Protein AF-W7HZS4-F1 (afdb_monomer_lite)

pLDDT: mean 71.25, std 20.86, range [28.38, 96.69]

Foldseek 3Di:
DDDDPPDDPPDPPPPPPPPPPCVDDPDVVVVVVVVVVVPPDPDDDDPVVVCCVCPPVPDDDDQPQWDADPPPRDIDGPPDDDPVVVVVVVVVVVQVVDDDDDDDDDPDPDDDDPDDPDDDDDDDPDDDDDDD

Structure (mmCIF, N/CA/C/O backbone):
data_AF-W7HZS4-F1
#
_entry.id   AF-W7HZS4-F1
#
loop_
_atom_site.group_PDB
_atom_site.id
_atom_site.type_symbol
_atom_site.label_atom_id
_atom_site.label_alt_id
_atom_site.label_comp_id
_atom_site.label_asym_id
_atom_site.label_entity_id
_atom_site.label_seq_id
_atom_site.pdbx_PDB_ins_code
_atom_site.Cartn_x
_atom_site.Cartn_y
_atom_site.Cartn_z
_atom_site.occupancy
_atom_site.B_iso_or_equiv
_atom_site.auth_seq_id
_atom_site.auth_comp_id
_atom_site.auth_asym_id
_atom_site.auth_atom_id
_atom_site.pdbx_PDB_model_num
ATOM 1 N N . MET A 1 1 ? -42.941 38.359 1.612 1.00 48.41 1 MET A N 1
ATOM 2 C CA . MET A 1 1 ? -43.968 37.559 0.911 1.00 48.41 1 MET A CA 1
ATOM 3 C C . MET A 1 1 ? -43.295 36.932 -0.300 1.00 48.41 1 MET A C 1
ATOM 5 O O . MET A 1 1 ? -42.569 37.648 -0.974 1.00 48.41 1 MET A O 1
ATOM 9 N N . SER A 1 2 ? -43.508 35.625 -0.497 1.00 49.12 2 SER A N 1
ATOM 10 C CA . SER A 1 2 ? -42.961 34.735 -1.548 1.00 49.12 2 SER A CA 1
ATOM 11 C C . SER A 1 2 ? -41.521 34.242 -1.311 1.00 49.12 2 SER A C 1
ATOM 13 O O . SER A 1 2 ? -40.560 34.959 -1.551 1.00 49.12 2 SER A O 1
ATOM 15 N N . SER A 1 3 ? -41.349 33.112 -0.610 1.00 54.44 3 SER A N 1
ATOM 16 C CA . SER A 1 3 ? -41.358 31.718 -1.135 1.00 54.44 3 SER A CA 1
ATOM 17 C C . SER A 1 3 ? -40.010 31.357 -1.772 1.00 54.44 3 SER A C 1
ATOM 19 O O . SER A 1 3 ? -39.746 31.717 -2.908 1.00 54.44 3 SER A O 1
ATOM 21 N N . LEU A 1 4 ? -39.057 30.759 -1.047 1.00 60.03 4 LEU A N 1
ATOM 22 C CA . LEU A 1 4 ? -38.976 29.306 -0.804 1.00 60.03 4 LEU A CA 1
ATOM 23 C C . LEU A 1 4 ? -39.423 28.462 -2.012 1.00 60.03 4 LEU A C 1
ATOM 25 O O . LEU A 1 4 ? -40.467 27.820 -1.980 1.00 60.03 4 LEU A O 1
ATOM 29 N N . ALA A 1 5 ? -38.595 28.434 -3.056 1.00 61.00 5 ALA A N 1
ATOM 30 C CA . ALA A 1 5 ? -38.644 27.427 -4.117 1.00 61.00 5 ALA A CA 1
ATOM 31 C C . ALA A 1 5 ? -37.370 26.567 -4.079 1.00 61.00 5 ALA A C 1
ATOM 33 O O . ALA A 1 5 ? -36.614 26.463 -5.039 1.00 61.00 5 ALA A O 1
ATOM 34 N N . TRP A 1 6 ? -37.115 25.953 -2.922 1.00 58.47 6 TRP A N 1
ATOM 35 C CA . TRP A 1 6 ? -36.291 24.749 -2.826 1.00 58.47 6 TRP A CA 1
ATOM 36 C C . TRP A 1 6 ? -37.225 23.560 -3.081 1.00 58.47 6 TRP A C 1
ATOM 38 O O . TRP A 1 6 ? -37.677 22.878 -2.162 1.00 58.47 6 TRP A O 1
ATOM 48 N N . GLN A 1 7 ? -37.622 23.375 -4.341 1.00 60.62 7 GLN A N 1
ATOM 49 C CA . GLN A 1 7 ? -38.425 22.226 -4.743 1.00 60.62 7 GLN A CA 1
ATOM 50 C C . GLN A 1 7 ? -37.521 21.051 -5.139 1.00 60.62 7 GLN A C 1
ATOM 52 O O . GLN A 1 7 ? -36.883 21.043 -6.185 1.00 60.62 7 GLN A O 1
ATOM 57 N N . ALA A 1 8 ? -37.593 20.026 -4.291 1.00 58.19 8 ALA A N 1
ATOM 58 C CA . ALA A 1 8 ? -37.820 18.641 -4.691 1.00 58.19 8 ALA A CA 1
ATOM 59 C C . ALA A 1 8 ? -36.673 17.878 -5.382 1.00 58.19 8 ALA A C 1
ATOM 61 O O . ALA A 1 8 ? -36.767 17.476 -6.537 1.00 58.19 8 ALA A O 1
ATOM 62 N N . ILE A 1 9 ? -35.688 17.467 -4.577 1.00 60.97 9 ILE A N 1
ATOM 63 C CA . ILE A 1 9 ? -35.091 16.125 -4.707 1.00 60.97 9 ILE A CA 1
ATOM 64 C C . ILE A 1 9 ? -35.551 15.305 -3.496 1.00 60.97 9 ILE A C 1
ATOM 66 O O . ILE A 1 9 ? -34.786 14.940 -2.612 1.00 60.97 9 ILE A O 1
ATOM 70 N N . ALA A 1 10 ? -36.857 15.063 -3.437 1.00 56.59 10 ALA A N 1
ATOM 71 C CA . ALA A 1 10 ? -37.459 14.072 -2.560 1.00 56.59 10 ALA A CA 1
ATOM 72 C C . ALA A 1 10 ? -37.993 12.944 -3.445 1.00 56.59 10 ALA A C 1
ATOM 74 O O . ALA A 1 10 ? -39.185 12.840 -3.712 1.00 56.59 10 ALA A O 1
ATOM 75 N N . ARG A 1 11 ? -37.083 12.102 -3.934 1.00 54.50 11 ARG A N 1
ATOM 76 C CA . ARG A 1 11 ? -37.425 10.706 -4.187 1.00 54.50 11 ARG A CA 1
ATOM 77 C C . ARG A 1 11 ? -36.909 9.927 -2.986 1.00 54.50 11 ARG A C 1
ATOM 79 O O . ARG A 1 11 ? -35.693 9.743 -2.904 1.00 54.50 11 ARG A O 1
ATOM 86 N N . PRO A 1 12 ? -37.763 9.514 -2.032 1.00 57.16 12 PRO A N 1
ATOM 87 C CA . PRO A 1 12 ? -37.354 8.471 -1.108 1.00 57.16 12 PRO A CA 1
ATOM 88 C C . PRO A 1 12 ? -36.881 7.291 -1.964 1.00 57.16 12 PRO A C 1
ATOM 90 O O . PRO A 1 12 ? -37.606 6.793 -2.822 1.00 57.16 12 PRO A O 1
ATOM 93 N N . ARG A 1 13 ? -35.610 6.905 -1.815 1.00 55.25 13 ARG A N 1
ATOM 94 C CA . ARG A 1 13 ? -35.154 5.605 -2.304 1.00 55.25 13 ARG A CA 1
ATOM 95 C C . ARG A 1 13 ? -35.907 4.589 -1.463 1.00 55.25 13 ARG A C 1
ATOM 97 O O . ARG A 1 13 ? -35.600 4.424 -0.285 1.00 55.25 13 ARG A O 1
ATOM 104 N N . GLU A 1 14 ? -36.923 4.004 -2.078 1.00 57.53 14 GLU A N 1
ATOM 105 C CA . GLU A 1 14 ? -37.698 2.883 -1.567 1.00 57.53 14 GLU A CA 1
ATOM 106 C C . GLU A 1 14 ? -36.762 1.875 -0.876 1.00 57.53 14 GLU A C 1
ATOM 108 O O . GLU A 1 14 ? -35.764 1.449 -1.479 1.00 57.53 14 GLU A O 1
ATOM 113 N N . PRO A 1 15 ? -37.009 1.524 0.398 1.00 53.50 15 PRO A N 1
ATOM 114 C CA . PRO A 1 15 ? -36.199 0.538 1.080 1.00 53.50 15 PRO A CA 1
ATOM 115 C C . PRO A 1 15 ? -36.372 -0.814 0.387 1.00 53.50 15 PRO A C 1
ATOM 117 O O . PRO A 1 15 ? -37.472 -1.332 0.223 1.00 53.50 15 PRO A O 1
ATOM 120 N N . PHE A 1 16 ? -35.228 -1.378 0.019 1.00 58.38 16 PHE A N 1
ATOM 121 C CA . PHE A 1 16 ? -34.970 -2.645 -0.668 1.00 58.38 16 PHE A CA 1
ATOM 122 C C . PHE A 1 16 ? -35.451 -3.911 0.077 1.00 58.38 16 PHE A C 1
ATOM 124 O O . PHE A 1 16 ? -34.899 -4.992 -0.107 1.00 58.38 16 PHE A O 1
ATOM 131 N N . PHE A 1 17 ? -36.463 -3.806 0.932 1.00 54.50 17 PHE A N 1
ATOM 132 C CA . PHE A 1 17 ? -37.020 -4.921 1.684 1.00 54.50 17 PHE A CA 1
ATOM 133 C C . PHE A 1 17 ? -38.379 -5.316 1.112 1.00 54.50 17 PHE A C 1
ATOM 135 O O . PHE A 1 17 ? -39.400 -5.287 1.794 1.00 54.50 17 PHE A O 1
ATOM 142 N N . ALA A 1 18 ? -38.373 -5.760 -0.145 1.00 56.16 18 ALA A N 1
ATOM 143 C CA . ALA A 1 18 ? -39.366 -6.725 -0.591 1.00 56.16 18 ALA A CA 1
ATOM 144 C C . ALA A 1 18 ? -39.055 -8.050 0.121 1.00 56.16 18 ALA A C 1
ATOM 146 O O . ALA A 1 18 ? -38.357 -8.909 -0.411 1.00 56.16 18 ALA A O 1
ATOM 147 N N . PHE A 1 19 ? -39.501 -8.176 1.373 1.00 57.97 19 PHE A N 1
ATOM 148 C CA . PHE A 1 19 ? -39.534 -9.455 2.070 1.00 57.97 19 PHE A CA 1
ATOM 149 C C . PHE A 1 19 ? -40.504 -10.350 1.291 1.00 57.97 19 PHE A C 1
ATOM 151 O O . PHE A 1 19 ? -41.702 -10.050 1.271 1.00 57.97 19 PHE A O 1
ATOM 158 N N . PRO A 1 20 ? -40.033 -11.416 0.616 1.00 57.16 20 PRO A N 1
ATOM 159 C CA . PRO A 1 20 ? -40.951 -12.353 0.006 1.00 57.16 20 PRO A CA 1
ATOM 160 C C . PRO A 1 20 ? -41.772 -12.969 1.136 1.00 57.16 20 PRO A C 1
ATOM 162 O O . PRO A 1 20 ? -41.233 -13.333 2.184 1.00 57.16 20 PRO A O 1
ATOM 165 N N . ALA A 1 21 ? -43.084 -13.030 0.929 1.00 59.06 21 ALA A N 1
ATOM 166 C CA . ALA A 1 21 ? -44.037 -13.657 1.825 1.00 59.06 21 ALA A CA 1
ATOM 167 C C . ALA A 1 21 ? -43.661 -15.135 2.035 1.00 59.06 21 ALA A C 1
ATOM 169 O O . ALA A 1 21 ? -44.089 -16.026 1.308 1.00 59.06 21 ALA A O 1
ATOM 170 N N . LEU A 1 22 ? -42.820 -15.389 3.036 1.00 59.69 22 LEU A N 1
ATOM 171 C CA . LEU A 1 22 ? -42.357 -16.708 3.439 1.00 59.69 22 LEU A CA 1
ATOM 172 C C . LEU A 1 22 ? -43.355 -17.286 4.454 1.00 59.69 22 LEU A C 1
ATOM 174 O O . LEU A 1 22 ? -43.043 -17.487 5.626 1.00 59.69 22 LEU A O 1
ATOM 178 N N . ALA A 1 23 ? -44.588 -17.521 4.004 1.00 58.41 23 ALA A N 1
ATOM 179 C CA . ALA A 1 23 ? -45.697 -18.055 4.798 1.00 58.41 23 ALA A CA 1
ATOM 180 C C . ALA A 1 23 ? -45.556 -19.569 5.095 1.00 58.41 23 ALA A C 1
ATOM 182 O O . ALA A 1 23 ? -46.521 -20.319 4.985 1.00 58.41 23 ALA A O 1
ATOM 183 N N . GLY A 1 24 ? -44.347 -20.036 5.441 1.00 59.56 24 GLY A N 1
ATOM 184 C CA . GLY A 1 24 ? -44.065 -21.469 5.597 1.00 59.56 24 GLY A CA 1
ATOM 185 C C . GLY A 1 24 ? -42.821 -21.880 6.396 1.00 59.56 24 GLY A C 1
ATOM 186 O O . GLY A 1 24 ? -42.513 -23.066 6.410 1.00 59.56 24 GLY A O 1
ATOM 187 N N . LEU A 1 25 ? -42.099 -20.978 7.082 1.00 62.88 25 LEU A N 1
ATOM 188 C CA . LEU A 1 25 ? -40.920 -21.360 7.894 1.00 62.88 25 LEU A CA 1
ATOM 189 C C . LEU A 1 25 ? -41.041 -21.006 9.394 1.00 62.88 25 LEU A C 1
ATOM 191 O O . LEU A 1 25 ? -40.254 -20.208 9.901 1.00 62.88 25 LEU A O 1
ATOM 195 N N . PRO A 1 26 ? -41.976 -21.599 10.160 1.00 64.75 26 PRO A N 1
ATOM 196 C CA . PRO A 1 26 ? -42.169 -21.224 11.564 1.00 64.75 26 PRO A CA 1
ATOM 197 C C . PRO A 1 26 ? -41.110 -21.760 12.554 1.00 64.75 26 PRO A C 1
ATOM 199 O O . PRO A 1 26 ? -41.008 -21.227 13.658 1.00 64.75 26 PRO A O 1
ATOM 202 N N . SER A 1 27 ? -40.284 -22.758 12.209 1.00 63.97 27 SER A N 1
ATOM 203 C CA . SER A 1 27 ? -39.298 -23.330 13.159 1.00 63.97 27 SER A CA 1
ATOM 204 C C . SER A 1 27 ? -37.848 -22.906 12.908 1.00 63.97 27 SER A C 1
ATOM 206 O O . SER A 1 27 ? -37.105 -22.632 13.845 1.00 63.97 27 SER A O 1
ATOM 208 N N . VAL A 1 28 ? -37.426 -22.812 11.647 1.00 67.75 28 VAL A N 1
ATOM 209 C CA . VAL A 1 28 ? -36.044 -22.429 11.309 1.00 67.75 28 VAL A CA 1
ATOM 210 C C . VAL A 1 28 ? -35.844 -20.924 11.479 1.00 67.75 28 VAL A C 1
ATOM 212 O O . VAL A 1 28 ? -34.793 -20.478 11.934 1.00 67.75 28 VAL A O 1
ATOM 215 N N . LEU A 1 29 ? -36.875 -20.133 11.171 1.00 69.00 29 LEU A N 1
ATOM 216 C CA . LEU A 1 29 ? -36.815 -18.684 11.302 1.00 69.00 29 LEU A CA 1
ATOM 217 C C . LEU A 1 29 ? -36.806 -18.267 12.779 1.00 69.00 29 LEU A C 1
ATOM 219 O O . LEU A 1 29 ? -35.995 -17.431 13.154 1.00 69.00 29 LEU A O 1
ATOM 223 N N . SER A 1 30 ? -37.634 -18.877 13.636 1.00 69.00 30 SER A N 1
ATOM 224 C CA . SER A 1 30 ? -37.654 -18.583 15.081 1.00 69.00 30 SER A CA 1
ATOM 225 C C . SER A 1 30 ? -36.307 -18.870 15.757 1.00 69.00 30 SER A C 1
ATOM 227 O O . SER A 1 30 ? -35.820 -18.029 16.510 1.00 69.00 30 SER A O 1
ATOM 229 N N . GLN A 1 31 ? -35.647 -19.978 15.405 1.00 70.06 31 GLN A N 1
ATOM 230 C CA . GLN A 1 31 ? -34.294 -20.291 15.889 1.00 70.06 31 GLN A CA 1
ATOM 231 C C . GLN A 1 31 ? -33.233 -19.298 15.391 1.00 70.06 31 GLN A C 1
ATOM 233 O O . GLN A 1 31 ? -32.308 -18.941 16.124 1.00 70.06 31 GLN A O 1
ATOM 238 N N . LEU A 1 32 ? -33.377 -18.805 14.160 1.00 77.44 32 LEU A N 1
ATOM 239 C CA . LEU A 1 32 ? -32.496 -17.781 13.605 1.00 77.44 32 LEU A CA 1
ATOM 240 C C . LEU A 1 32 ? -32.707 -16.413 14.284 1.00 77.44 32 LEU A C 1
ATOM 242 O O . LEU A 1 32 ? -31.737 -15.707 14.560 1.00 77.44 32 LEU A O 1
ATOM 246 N N . TRP A 1 33 ? -33.953 -16.058 14.614 1.00 77.06 33 TRP A N 1
ATOM 247 C CA . TRP A 1 33 ? -34.300 -14.805 15.291 1.00 77.06 33 TRP A CA 1
ATOM 248 C C . TRP A 1 33 ? -33.801 -14.749 16.740 1.00 77.06 33 TRP A C 1
ATOM 250 O O . TRP A 1 33 ? -33.278 -13.711 17.147 1.00 77.06 33 TRP A O 1
ATOM 260 N N . ASP A 1 34 ? -33.878 -15.845 17.504 1.00 77.00 34 ASP A N 1
ATOM 261 C CA . ASP A 1 34 ? -33.341 -15.888 18.875 1.00 77.00 34 ASP A CA 1
ATOM 262 C C . ASP A 1 34 ? -31.815 -15.693 18.870 1.00 77.00 34 ASP A C 1
ATOM 264 O O . ASP A 1 34 ? -31.282 -14.873 19.618 1.00 77.00 34 ASP A O 1
ATOM 268 N N . SER A 1 35 ? -31.106 -16.341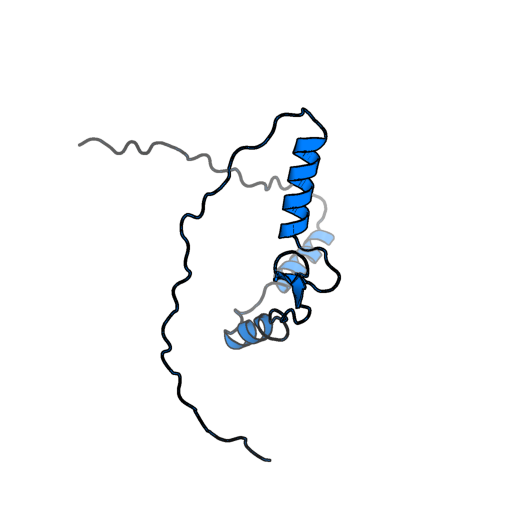 17.934 1.00 78.81 35 SER A N 1
ATOM 269 C CA . SER A 1 35 ? -29.658 -16.162 17.757 1.00 78.81 35 SER A CA 1
ATOM 270 C C . SER A 1 35 ? -29.283 -14.716 17.422 1.00 78.81 35 SER A C 1
ATOM 272 O O . SER A 1 35 ? -28.307 -14.190 17.961 1.00 78.81 35 SER A O 1
ATOM 274 N N . VAL A 1 36 ? -30.043 -14.052 16.546 1.00 80.12 36 VAL A N 1
ATOM 275 C CA . VAL A 1 36 ? -29.795 -12.651 16.173 1.00 80.12 36 VAL A CA 1
ATOM 276 C C . VAL A 1 36 ? -30.040 -11.716 17.357 1.00 80.12 36 VAL A C 1
ATOM 278 O O . VAL A 1 36 ? -29.196 -10.866 17.641 1.00 80.12 36 VAL A O 1
ATOM 281 N N . LEU A 1 37 ? -31.138 -11.892 18.098 1.00 76.19 37 LEU A N 1
ATOM 282 C CA . LEU A 1 37 ? -31.448 -11.066 19.271 1.00 76.19 37 LEU A CA 1
ATOM 283 C C . LEU A 1 37 ? -30.425 -11.250 20.404 1.00 76.19 37 LEU A C 1
ATOM 285 O O . LEU A 1 37 ? -30.097 -10.291 21.107 1.00 76.19 37 LEU A O 1
ATOM 289 N N . ARG A 1 38 ? -29.873 -12.457 20.562 1.00 77.19 38 ARG A N 1
ATOM 290 C CA . ARG A 1 38 ? -28.866 -12.781 21.586 1.00 77.19 38 ARG A CA 1
ATOM 291 C C . ARG A 1 38 ? -27.446 -12.358 21.199 1.00 77.19 38 ARG A C 1
ATOM 293 O O . ARG A 1 38 ? -26.629 -12.123 22.088 1.00 77.19 38 ARG A O 1
ATOM 300 N N . ALA A 1 39 ? -27.155 -12.220 19.903 1.00 84.81 39 ALA A N 1
ATOM 301 C CA . ALA A 1 39 ? -25.857 -11.777 19.384 1.00 84.81 39 ALA A CA 1
ATOM 302 C C . ALA A 1 39 ? -25.637 -10.252 19.462 1.00 84.81 39 ALA A C 1
ATOM 304 O O . ALA A 1 39 ? -24.524 -9.775 19.223 1.00 84.81 39 ALA A O 1
ATOM 305 N N . VAL A 1 40 ? -26.662 -9.465 19.815 1.00 91.38 40 VAL A N 1
ATOM 306 C CA . VAL A 1 40 ? -26.533 -8.008 19.946 1.00 91.38 40 VAL A CA 1
ATOM 307 C C . VAL A 1 40 ? -25.658 -7.656 21.159 1.00 91.38 40 VAL A C 1
ATOM 309 O O . VAL A 1 40 ? -25.929 -8.108 22.277 1.00 91.38 40 VAL A O 1
ATOM 312 N N . PRO A 1 41 ? -24.632 -6.797 20.997 1.00 87.94 41 PRO A N 1
ATOM 313 C CA . PRO A 1 41 ? -23.826 -6.322 22.112 1.00 87.94 41 PRO A CA 1
ATOM 314 C C . PRO A 1 41 ? -24.704 -5.711 23.209 1.00 87.94 41 PRO A C 1
ATOM 316 O O . PRO A 1 41 ? -25.323 -4.666 23.023 1.00 87.94 41 PRO A O 1
ATOM 319 N N . LYS A 1 42 ? -24.728 -6.337 24.391 1.00 90.69 42 LYS A N 1
ATOM 320 C CA . LYS A 1 42 ? -25.597 -5.899 25.496 1.00 90.69 42 LYS A CA 1
ATOM 321 C C . LYS A 1 42 ? -25.272 -4.490 25.999 1.00 90.69 42 LYS A C 1
ATOM 323 O O . LYS A 1 42 ? -26.147 -3.812 26.539 1.00 90.69 42 LYS A O 1
ATOM 328 N N . LYS A 1 43 ? -24.004 -4.077 25.896 1.00 91.75 43 LYS A N 1
ATOM 329 C CA . LYS A 1 43 ? -23.469 -2.816 26.430 1.00 91.75 43 LYS A CA 1
ATOM 330 C C . LYS A 1 43 ? -22.439 -2.217 25.474 1.00 91.75 43 LYS A C 1
ATOM 332 O O . LYS A 1 43 ? -21.689 -2.939 24.815 1.00 91.75 43 LYS A O 1
ATOM 337 N N . LYS A 1 44 ? -22.363 -0.884 25.451 1.00 91.81 44 LYS A N 1
ATOM 338 C CA . LYS A 1 44 ? -21.326 -0.135 24.731 1.00 91.81 44 LYS A CA 1
ATOM 339 C C . LYS A 1 44 ? -19.949 -0.471 25.316 1.00 91.81 44 LYS A C 1
ATOM 341 O O . LYS A 1 44 ? -19.769 -0.475 26.530 1.00 91.81 44 LYS A O 1
ATOM 346 N N . GLN A 1 45 ? -18.976 -0.758 24.455 1.00 95.19 45 GLN A N 1
ATOM 347 C CA . GLN A 1 45 ? -17.596 -1.017 24.880 1.00 95.19 45 GLN A CA 1
ATOM 348 C C . GLN A 1 45 ? -16.963 0.252 25.480 1.00 95.19 45 GLN A C 1
ATOM 350 O O . GLN A 1 45 ? -17.219 1.358 25.001 1.00 95.19 45 GLN A O 1
ATOM 355 N N . SER A 1 46 ? -16.113 0.097 26.502 1.00 96.69 46 SER A N 1
ATOM 356 C CA . SER A 1 46 ? -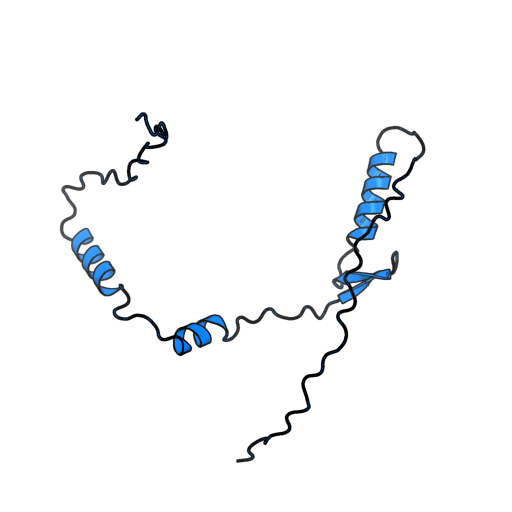15.367 1.218 27.092 1.00 96.69 46 SER A CA 1
ATOM 357 C C . SER A 1 46 ? -14.268 1.725 26.154 1.00 96.69 46 SER A C 1
ATOM 359 O O . SER A 1 46 ? -13.777 0.987 25.293 1.00 96.69 46 SER A O 1
ATOM 361 N N . HIS A 1 47 ? -13.840 2.976 26.346 1.00 95.25 47 HIS A N 1
ATOM 362 C CA . HIS A 1 47 ? -12.774 3.578 25.541 1.00 95.25 47 HIS A CA 1
ATOM 363 C C . HIS A 1 47 ? -11.470 2.762 25.606 1.00 95.25 47 HIS A C 1
ATOM 365 O O . HIS A 1 47 ? -10.869 2.477 24.573 1.00 95.25 47 HIS A O 1
ATOM 371 N N . SER A 1 48 ? -11.089 2.289 26.800 1.00 94.94 48 SER A N 1
ATOM 372 C CA . SER A 1 48 ? -9.902 1.444 26.998 1.00 94.94 48 SER A CA 1
ATOM 373 C C . SER A 1 48 ? -9.989 0.119 26.224 1.00 94.94 48 SER A C 1
ATOM 375 O O . SER A 1 48 ? -9.095 -0.203 25.443 1.00 94.94 48 SER A O 1
ATOM 377 N N . ARG A 1 49 ? -11.108 -0.615 26.334 1.00 94.25 49 ARG A N 1
ATOM 378 C CA . ARG A 1 49 ? -11.304 -1.883 25.603 1.00 94.25 49 ARG A CA 1
ATOM 379 C C . ARG A 1 49 ? -11.313 -1.688 24.089 1.00 94.25 49 ARG A C 1
ATOM 381 O O . ARG A 1 49 ? -10.819 -2.551 23.367 1.00 94.25 49 ARG A O 1
ATOM 388 N N . LYS A 1 50 ? -11.854 -0.568 23.602 1.00 95.25 50 LYS A N 1
ATOM 389 C CA . LYS A 1 50 ? -11.798 -0.195 22.183 1.00 95.25 50 LYS A CA 1
ATOM 390 C C . LYS A 1 50 ? -10.355 0.079 21.748 1.00 95.25 50 LYS A C 1
ATOM 392 O O . LYS A 1 50 ? -9.904 -0.526 20.781 1.00 95.25 50 LYS A O 1
ATOM 397 N N . ARG A 1 51 ? -9.620 0.918 22.487 1.00 95.31 51 ARG A N 1
ATOM 398 C CA . ARG A 1 51 ? -8.232 1.292 22.177 1.00 95.31 51 ARG A CA 1
ATOM 399 C C . ARG A 1 51 ? -7.296 0.083 22.180 1.00 95.31 51 ARG A C 1
ATOM 401 O O . ARG A 1 51 ? -6.534 -0.074 21.236 1.00 95.31 51 ARG A O 1
ATOM 408 N N . MET A 1 52 ? -7.407 -0.810 23.167 1.00 94.88 52 MET A N 1
ATOM 409 C CA . MET A 1 52 ? -6.617 -2.048 23.210 1.00 94.88 52 MET A CA 1
ATOM 410 C C . MET A 1 52 ? -6.884 -2.930 21.992 1.00 94.88 52 MET A C 1
ATOM 412 O O . MET A 1 52 ? -5.948 -3.386 21.354 1.00 94.88 52 MET A O 1
ATOM 416 N N . ARG A 1 53 ? -8.150 -3.108 21.591 1.00 93.44 53 ARG A N 1
ATOM 417 C CA . ARG A 1 53 ? -8.464 -3.864 20.369 1.00 93.44 53 ARG A CA 1
ATOM 418 C C . ARG A 1 53 ? -7.967 -3.171 19.104 1.00 93.44 53 ARG A C 1
ATOM 420 O O . ARG A 1 53 ? -7.696 -3.865 18.136 1.00 93.44 53 ARG A O 1
ATOM 427 N N . GLN A 1 54 ? -7.925 -1.841 19.061 1.00 93.31 54 GLN A N 1
ATOM 428 C CA . GLN A 1 54 ? -7.543 -1.082 17.865 1.00 93.31 54 GLN A CA 1
ATOM 429 C C . GLN A 1 54 ? -6.031 -0.925 17.700 1.00 93.31 54 GLN A C 1
ATOM 431 O O . GLN A 1 54 ? -5.576 -0.910 16.566 1.00 93.31 54 GLN A O 1
ATOM 436 N N . LEU A 1 55 ? -5.273 -0.824 18.795 1.00 92.81 55 LEU A N 1
ATOM 437 C CA . LEU A 1 55 ? -3.834 -0.548 18.760 1.00 92.81 55 LEU A CA 1
ATOM 438 C C . LEU A 1 55 ? -2.963 -1.778 19.038 1.00 92.81 55 LEU A C 1
ATOM 440 O O . LEU A 1 55 ? -1.821 -1.811 18.589 1.00 92.81 55 LEU A O 1
ATOM 444 N N . ALA A 1 56 ? -3.465 -2.797 19.746 1.00 90.06 56 ALA A N 1
ATOM 445 C CA . ALA A 1 56 ? -2.669 -3.993 20.016 1.00 90.06 56 ALA A CA 1
ATOM 446 C C . ALA A 1 56 ? -2.369 -4.742 18.709 1.00 90.06 56 ALA A C 1
ATOM 448 O O . ALA A 1 56 ? -3.287 -5.226 18.043 1.00 90.06 56 ALA A O 1
ATOM 449 N N . GLY A 1 57 ? -1.086 -4.811 18.343 1.00 88.94 57 GLY A N 1
ATOM 450 C CA . GLY A 1 57 ? -0.593 -5.574 17.189 1.00 88.94 57 GLY A CA 1
ATOM 451 C C . GLY A 1 57 ? -1.025 -5.044 15.818 1.00 88.94 57 GLY A C 1
ATOM 452 O O . GLY A 1 57 ? -0.902 -5.759 14.832 1.00 88.94 57 GLY A O 1
ATOM 453 N N . LYS A 1 58 ? -1.556 -3.817 15.750 1.00 92.19 58 LYS A N 1
ATOM 454 C CA . LYS A 1 58 ? -2.085 -3.189 14.521 1.00 92.19 58 LYS A CA 1
ATOM 455 C C . LYS A 1 58 ? -1.309 -1.939 14.117 1.00 92.19 58 LYS A C 1
ATOM 457 O O . LYS A 1 58 ? -1.810 -1.120 13.351 1.00 92.19 58 LYS A O 1
ATOM 462 N N . ALA A 1 59 ? -0.113 -1.769 14.672 1.00 90.94 59 ALA A N 1
ATOM 463 C CA . ALA A 1 59 ? 0.791 -0.724 14.230 1.00 90.94 59 ALA A CA 1
ATOM 464 C C . ALA A 1 59 ? 1.190 -0.981 12.772 1.00 90.94 59 ALA A C 1
ATOM 466 O O . ALA A 1 59 ? 1.341 -2.135 12.363 1.00 90.94 59 ALA A O 1
ATOM 467 N N . LEU A 1 60 ? 1.337 0.095 11.998 1.00 91.31 60 LEU A N 1
ATOM 468 C CA . LEU A 1 60 ? 1.888 -0.003 10.654 1.00 91.31 60 LEU A CA 1
ATOM 469 C C . LEU A 1 60 ? 3.358 -0.433 10.791 1.00 91.31 60 LEU A C 1
ATOM 471 O O . LEU A 1 60 ? 4.102 0.262 11.481 1.00 91.31 60 LEU A O 1
ATOM 475 N N . PRO A 1 61 ? 3.773 -1.574 10.217 1.00 91.12 61 PRO A N 1
ATOM 476 C CA . PRO A 1 61 ? 5.163 -1.994 10.293 1.00 91.12 61 PRO A CA 1
ATOM 477 C C . PRO A 1 61 ? 6.039 -1.079 9.435 1.00 91.12 61 PRO A C 1
ATOM 479 O O . PRO A 1 61 ? 5.684 -0.749 8.299 1.00 91.12 61 PRO A O 1
ATOM 482 N N . ASP A 1 62 ? 7.205 -0.719 9.966 1.00 92.31 62 ASP A N 1
ATOM 483 C CA . ASP A 1 62 ? 8.191 0.064 9.233 1.00 92.31 62 ASP A CA 1
ATOM 484 C C . ASP A 1 62 ? 8.820 -0.768 8.112 1.00 92.31 62 ASP A C 1
ATOM 486 O O . ASP A 1 62 ? 9.231 -1.919 8.294 1.00 92.31 62 ASP A O 1
ATOM 490 N N . VAL A 1 63 ? 8.921 -0.174 6.924 1.00 90.69 63 VAL A N 1
ATOM 49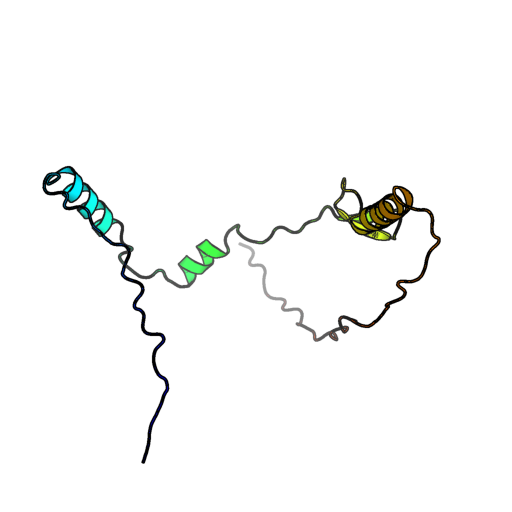1 C CA . VAL A 1 63 ? 9.558 -0.822 5.777 1.00 90.69 63 VAL A CA 1
ATOM 492 C C . VAL A 1 63 ? 11.064 -0.574 5.855 1.00 90.69 63 VAL A C 1
ATOM 494 O O . VAL A 1 63 ? 11.556 0.440 5.376 1.00 90.69 63 VAL A O 1
ATOM 497 N N . ILE A 1 64 ? 11.807 -1.518 6.435 1.00 90.50 64 ILE A N 1
ATOM 498 C CA . ILE A 1 64 ? 13.280 -1.448 6.557 1.00 90.50 64 ILE A CA 1
ATOM 499 C C . ILE A 1 64 ? 14.018 -1.718 5.235 1.00 90.50 64 ILE A C 1
ATOM 501 O O . ILE A 1 64 ? 15.197 -1.420 5.083 1.00 90.50 64 ILE A O 1
ATOM 505 N N . ALA A 1 65 ? 13.323 -2.313 4.269 1.00 90.19 65 ALA A N 1
ATOM 506 C CA . ALA A 1 65 ? 13.895 -2.849 3.042 1.00 90.19 65 ALA A CA 1
ATOM 507 C C . ALA A 1 65 ? 14.003 -1.781 1.932 1.00 90.19 65 ALA A C 1
ATOM 509 O O . ALA A 1 65 ? 13.482 -1.955 0.826 1.00 90.19 65 ALA A O 1
ATOM 510 N N . LEU A 1 66 ? 14.639 -0.648 2.240 1.00 92.75 66 LEU A N 1
ATOM 511 C CA . LEU A 1 66 ? 14.873 0.472 1.324 1.00 92.75 66 LEU A CA 1
ATOM 512 C C . LEU A 1 66 ? 16.364 0.554 0.962 1.00 92.75 66 LEU A C 1
ATOM 514 O O . LEU A 1 66 ? 17.233 0.390 1.807 1.00 92.75 66 LEU A O 1
ATOM 518 N N . SER A 1 67 ? 16.654 0.792 -0.314 1.00 93.19 67 SER A N 1
ATOM 519 C CA . SER A 1 67 ? 18.010 0.930 -0.863 1.00 93.19 67 SER A CA 1
ATOM 520 C C . SER A 1 67 ? 18.042 2.060 -1.888 1.00 93.19 67 SER A C 1
ATOM 522 O O . SER A 1 67 ? 17.007 2.414 -2.456 1.00 93.19 67 SER A O 1
ATOM 524 N N . GLU A 1 68 ? 19.215 2.619 -2.153 1.00 93.56 68 GLU A N 1
ATOM 525 C CA . GLU A 1 68 ? 19.380 3.668 -3.159 1.00 93.56 68 GLU A CA 1
ATOM 526 C C . GLU A 1 68 ? 19.389 3.088 -4.583 1.00 93.56 68 GLU A C 1
ATOM 528 O O . GLU A 1 68 ? 19.820 1.959 -4.845 1.00 93.56 68 GLU A O 1
ATOM 533 N N . CYS A 1 69 ? 18.850 3.845 -5.537 1.00 95.50 69 CYS A N 1
ATOM 534 C CA . CYS A 1 69 ? 18.849 3.471 -6.943 1.00 95.50 69 CYS A CA 1
ATOM 535 C C . CYS A 1 69 ? 20.201 3.807 -7.596 1.00 95.50 69 CYS A C 1
ATOM 537 O O . CYS A 1 69 ? 20.579 4.975 -7.592 1.00 95.50 69 CYS A O 1
ATOM 539 N N . PRO A 1 70 ? 20.868 2.853 -8.276 1.00 91.81 70 PRO A N 1
ATOM 540 C CA . PRO A 1 70 ? 22.147 3.119 -8.942 1.00 91.81 70 PRO A CA 1
ATOM 541 C C . PRO A 1 70 ? 22.035 4.003 -10.196 1.00 91.81 70 PRO A C 1
ATOM 543 O O . PRO A 1 70 ? 23.046 4.487 -10.680 1.00 91.81 70 PRO A O 1
ATOM 546 N N . GLY A 1 71 ? 20.831 4.194 -10.750 1.00 90.56 71 GLY A N 1
ATOM 547 C CA . GLY A 1 71 ? 20.622 5.023 -11.944 1.00 90.56 71 GLY A CA 1
ATOM 548 C C . GLY A 1 71 ? 20.348 6.493 -11.622 1.00 90.56 71 GLY A C 1
ATOM 549 O O . GLY A 1 71 ? 20.979 7.376 -12.182 1.00 90.56 71 GLY A O 1
ATOM 550 N N . CYS A 1 72 ? 19.403 6.757 -10.712 1.00 92.06 72 CYS A N 1
ATOM 551 C CA . CYS A 1 72 ? 18.927 8.116 -10.413 1.00 92.06 72 CYS A CA 1
ATOM 552 C C . CYS A 1 72 ? 19.146 8.569 -8.959 1.00 92.06 72 CYS A C 1
ATOM 554 O O . CYS A 1 72 ? 18.622 9.613 -8.572 1.00 92.06 72 CYS A O 1
ATOM 556 N N . GLY A 1 73 ? 19.796 7.757 -8.117 1.00 92.31 73 GLY A N 1
ATOM 557 C CA . GLY A 1 73 ? 20.054 8.065 -6.701 1.00 92.31 73 GLY A CA 1
ATOM 558 C C . GLY A 1 73 ? 18.823 8.097 -5.783 1.00 92.31 73 GLY A C 1
ATOM 559 O O . GLY A 1 73 ? 18.955 8.303 -4.585 1.00 92.31 73 GLY A O 1
ATOM 560 N N . GLY A 1 74 ? 17.607 7.893 -6.304 1.00 92.25 74 GLY A N 1
ATOM 561 C CA . GLY A 1 74 ? 16.383 7.900 -5.496 1.00 92.25 74 GLY A CA 1
ATOM 562 C C . GLY A 1 74 ? 16.221 6.653 -4.620 1.00 92.25 74 GLY A C 1
ATOM 563 O O . GLY A 1 74 ? 16.720 5.577 -4.951 1.00 92.25 74 GLY A O 1
ATOM 564 N N . VAL A 1 75 ? 15.452 6.770 -3.537 1.00 93.88 75 VAL A N 1
ATOM 565 C CA . VAL A 1 75 ? 15.114 5.637 -2.663 1.00 93.88 75 VAL A CA 1
ATOM 566 C C . VAL A 1 75 ? 14.171 4.670 -3.386 1.00 93.88 75 VAL A C 1
ATOM 568 O O . VAL A 1 75 ? 13.151 5.066 -3.953 1.00 93.88 75 VAL A O 1
ATOM 571 N N . LYS A 1 76 ? 14.498 3.379 -3.357 1.00 94.38 76 LYS A N 1
ATOM 572 C CA . LYS A 1 76 ? 13.687 2.284 -3.904 1.00 94.38 76 LYS A CA 1
ATOM 573 C C . LYS A 1 76 ? 13.561 1.141 -2.894 1.00 94.38 76 LYS A C 1
ATOM 575 O O . LYS A 1 76 ? 14.364 1.022 -1.972 1.00 94.38 76 LYS A O 1
ATOM 580 N N . ARG A 1 77 ? 12.586 0.248 -3.090 1.00 94.06 77 ARG A N 1
ATOM 581 C CA . ARG A 1 77 ? 12.516 -1.014 -2.329 1.00 94.06 77 ARG A CA 1
ATOM 582 C C . ARG A 1 77 ? 13.619 -1.974 -2.781 1.00 94.06 77 ARG A C 1
ATOM 584 O O . ARG A 1 77 ? 13.940 -2.026 -3.972 1.00 94.06 77 ARG A O 1
ATOM 591 N N . SER A 1 78 ? 14.186 -2.737 -1.850 1.00 93.00 78 SER A N 1
ATOM 592 C CA . SER A 1 78 ? 15.147 -3.792 -2.179 1.00 93.00 78 SER A CA 1
ATOM 593 C C . SER A 1 78 ? 14.496 -4.836 -3.097 1.00 93.00 78 SER A C 1
ATOM 595 O O . SER A 1 78 ? 13.302 -5.106 -3.003 1.00 93.00 78 SER A O 1
ATOM 597 N N . HIS A 1 79 ? 15.262 -5.369 -4.053 1.00 92.69 79 HIS A N 1
ATOM 598 C CA . HIS A 1 79 ? 14.799 -6.324 -5.081 1.00 92.69 79 HIS A CA 1
ATOM 599 C C . HIS A 1 79 ? 13.707 -5.831 -6.048 1.00 92.69 79 HIS A C 1
ATOM 601 O O . HIS A 1 79 ? 13.224 -6.605 -6.870 1.00 92.69 79 HIS A O 1
ATOM 607 N N . HIS A 1 80 ? 13.366 -4.541 -6.027 1.00 93.31 80 HIS A N 1
ATOM 608 C CA . HIS A 1 80 ? 12.480 -3.935 -7.015 1.00 93.31 80 HIS A CA 1
ATOM 609 C C . HIS A 1 80 ? 13.248 -2.999 -7.955 1.00 93.31 80 HIS A C 1
ATOM 611 O O . HIS A 1 80 ? 14.247 -2.367 -7.587 1.00 93.31 80 HIS A O 1
ATOM 617 N N . LEU A 1 81 ? 12.762 -2.897 -9.194 1.00 94.19 81 LEU A N 1
ATOM 618 C CA . LEU A 1 81 ? 13.214 -1.869 -10.125 1.00 94.19 81 LEU A CA 1
ATOM 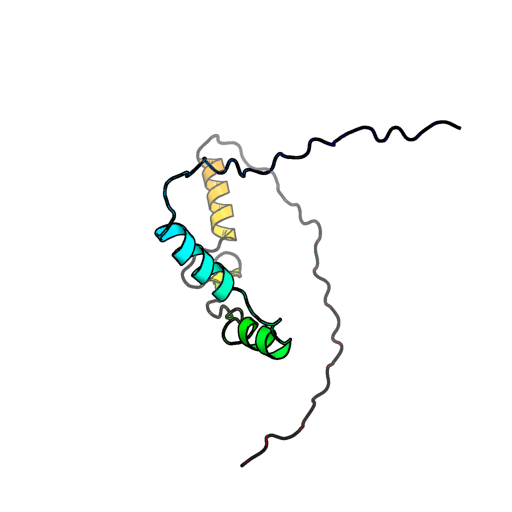619 C C . LEU A 1 81 ? 12.752 -0.491 -9.636 1.00 94.19 81 LEU A C 1
ATOM 621 O O . LEU A 1 81 ? 11.695 -0.356 -9.018 1.00 94.19 81 LEU A O 1
ATOM 625 N N . CYS A 1 82 ? 13.552 0.540 -9.908 1.00 95.44 82 CYS A N 1
ATOM 626 C CA . CYS A 1 82 ? 13.197 1.902 -9.524 1.00 95.44 82 CYS A CA 1
ATOM 627 C C . CYS A 1 82 ? 11.983 2.378 -10.341 1.00 95.44 82 CYS A C 1
ATOM 629 O O . CYS A 1 82 ? 12.050 2.336 -11.572 1.00 95.44 82 CYS A O 1
ATOM 631 N N . PRO A 1 83 ? 10.905 2.866 -9.699 1.00 93.12 83 PRO A N 1
ATOM 632 C CA . PRO A 1 83 ? 9.718 3.318 -10.420 1.00 93.12 83 PRO A CA 1
ATOM 633 C C . PRO A 1 83 ? 10.017 4.509 -11.339 1.00 93.12 83 PRO A C 1
ATOM 635 O O . PRO A 1 83 ? 9.473 4.572 -12.434 1.00 93.12 83 PRO A O 1
ATOM 638 N N . ARG A 1 84 ? 10.925 5.412 -10.937 1.00 94.56 84 ARG A N 1
ATOM 639 C CA . ARG A 1 84 ? 11.316 6.584 -11.735 1.00 94.56 84 ARG A CA 1
ATOM 640 C C . ARG A 1 84 ? 12.030 6.174 -13.026 1.00 94.56 84 ARG A C 1
ATOM 642 O O . ARG A 1 84 ? 11.507 6.414 -14.107 1.00 94.56 84 ARG A O 1
ATOM 649 N N . CYS A 1 85 ? 13.165 5.478 -12.908 1.00 94.19 85 CYS A N 1
ATOM 650 C CA . CYS A 1 85 ? 13.957 5.069 -14.072 1.00 94.19 85 CYS A CA 1
ATOM 651 C C . CYS A 1 85 ? 13.157 4.185 -15.036 1.00 94.19 85 CYS A C 1
ATOM 653 O O . CYS A 1 85 ? 13.275 4.323 -16.247 1.00 94.19 85 CYS A O 1
ATOM 655 N N . VAL A 1 86 ? 12.332 3.268 -14.516 1.00 95.00 86 VAL A N 1
ATOM 656 C CA . VAL A 1 86 ? 11.513 2.401 -15.374 1.00 95.00 86 VAL A CA 1
ATOM 657 C C . VAL A 1 86 ? 10.467 3.206 -16.140 1.00 95.00 86 VAL A C 1
ATOM 659 O O . VAL A 1 86 ? 10.224 2.900 -17.303 1.00 95.00 86 VAL A O 1
ATOM 662 N N . ASN A 1 87 ? 9.856 4.220 -15.526 1.00 94.44 87 ASN A N 1
ATOM 663 C CA . ASN A 1 87 ? 8.892 5.068 -16.219 1.00 94.44 87 ASN A CA 1
ATOM 664 C C . ASN A 1 87 ? 9.565 5.883 -17.328 1.00 94.44 87 ASN A C 1
ATOM 666 O O . ASN A 1 87 ? 9.092 5.845 -18.455 1.00 94.44 87 ASN A O 1
ATOM 670 N N . GLU A 1 88 ? 10.705 6.516 -17.052 1.00 93.25 88 GLU A N 1
ATOM 671 C CA . GLU A 1 88 ? 11.478 7.268 -18.056 1.00 93.25 88 GLU A CA 1
ATOM 672 C C . GLU A 1 88 ? 11.868 6.391 -19.255 1.00 93.25 88 GLU A C 1
ATOM 674 O O . GLU A 1 88 ? 11.624 6.751 -20.407 1.00 93.25 88 GLU A O 1
ATOM 679 N N . ILE A 1 89 ? 12.405 5.195 -18.994 1.00 93.06 89 ILE A N 1
ATOM 680 C CA . ILE A 1 89 ? 12.799 4.252 -20.049 1.00 93.06 89 ILE A CA 1
ATOM 681 C C . ILE A 1 89 ? 11.579 3.775 -20.846 1.00 93.06 89 ILE A C 1
ATOM 683 O O . ILE A 1 89 ? 11.645 3.652 -22.068 1.00 93.06 89 ILE A O 1
ATOM 687 N N . ARG A 1 90 ? 10.448 3.520 -20.177 1.00 93.38 90 ARG A N 1
ATOM 688 C CA . ARG A 1 90 ? 9.203 3.127 -20.848 1.00 93.38 90 ARG A CA 1
ATOM 689 C C . ARG A 1 90 ? 8.679 4.227 -21.759 1.00 93.38 90 ARG A C 1
ATOM 691 O O . ARG A 1 90 ? 8.274 3.905 -22.869 1.00 93.38 90 ARG A O 1
ATOM 698 N N . GLU A 1 91 ? 8.680 5.482 -21.320 1.00 93.50 91 GLU A N 1
ATOM 699 C CA . GLU A 1 91 ? 8.247 6.602 -22.163 1.00 93.50 91 GLU A CA 1
ATOM 700 C C . GLU A 1 91 ? 9.189 6.799 -23.354 1.00 93.50 91 GLU A C 1
ATOM 702 O O . GLU A 1 91 ? 8.724 6.932 -24.483 1.00 93.50 91 GLU A O 1
ATOM 707 N N . MET A 1 92 ? 10.503 6.682 -23.142 1.00 91.38 92 MET A N 1
ATOM 708 C CA . MET A 1 92 ? 11.487 6.690 -24.227 1.00 91.38 92 MET A CA 1
ATOM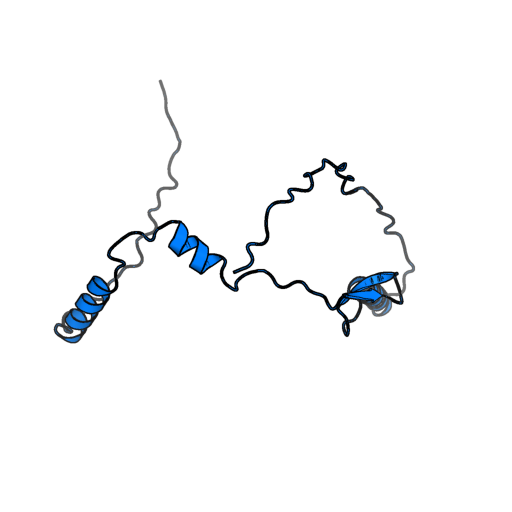 709 C C . MET A 1 92 ? 11.220 5.582 -25.260 1.00 91.38 92 MET A C 1
ATOM 711 O O . MET A 1 92 ? 11.250 5.836 -26.462 1.00 91.38 92 MET A O 1
ATOM 715 N N . TRP A 1 93 ? 10.937 4.352 -24.822 1.00 92.19 93 TRP A N 1
ATOM 716 C CA . TRP A 1 93 ? 10.629 3.250 -25.739 1.00 92.19 93 TRP A CA 1
ATOM 717 C C . TRP A 1 93 ? 9.280 3.415 -26.433 1.00 92.19 93 TRP A C 1
ATOM 719 O O . TRP A 1 93 ? 9.179 3.113 -27.616 1.00 92.19 93 TRP A O 1
ATOM 729 N N . LYS A 1 94 ? 8.254 3.926 -25.747 1.00 91.88 94 LYS A N 1
ATOM 730 C CA . LYS A 1 94 ? 6.961 4.237 -26.375 1.00 91.88 94 LYS A CA 1
ATOM 731 C C . LYS A 1 94 ? 7.113 5.298 -27.462 1.00 91.88 94 LYS A C 1
ATOM 733 O O . LYS A 1 94 ? 6.561 5.120 -28.542 1.00 91.88 94 LYS A O 1
ATOM 738 N N . ALA A 1 95 ? 7.896 6.345 -27.197 1.00 85.50 95 ALA A N 1
ATOM 739 C CA . ALA A 1 95 ? 8.220 7.373 -28.181 1.00 85.50 95 ALA A CA 1
ATOM 740 C C . ALA A 1 95 ? 9.039 6.808 -29.358 1.00 85.50 95 ALA A C 1
ATOM 742 O O . ALA A 1 95 ? 8.827 7.192 -30.500 1.00 85.50 95 ALA A O 1
ATOM 743 N N . GLY A 1 96 ? 9.947 5.861 -29.102 1.00 72.00 96 GLY A N 1
ATOM 744 C CA . GLY A 1 96 ? 10.784 5.245 -30.138 1.00 72.00 96 GLY A CA 1
ATOM 745 C C . GLY A 1 96 ? 10.106 4.154 -30.981 1.00 72.00 96 GLY A C 1
ATOM 746 O O . GLY A 1 96 ? 10.538 3.906 -32.103 1.00 72.00 96 GLY A O 1
ATOM 747 N N . VAL A 1 97 ? 9.057 3.493 -30.475 1.00 67.00 97 VAL A N 1
ATOM 748 C CA . VAL A 1 97 ? 8.378 2.359 -31.146 1.00 67.00 97 VAL A CA 1
ATOM 749 C C . VAL A 1 97 ? 7.259 2.817 -32.100 1.00 67.00 97 VAL A C 1
ATOM 751 O O . VAL A 1 97 ? 6.721 2.017 -32.863 1.00 67.00 97 VAL A O 1
ATOM 754 N N . GLY A 1 98 ? 6.967 4.117 -32.162 1.00 57.34 98 GLY A N 1
ATOM 755 C CA . GLY A 1 98 ? 6.058 4.688 -33.150 1.00 57.34 98 GLY A CA 1
ATOM 756 C C . GLY A 1 98 ? 6.408 6.135 -33.464 1.00 57.34 98 GLY A C 1
ATOM 757 O O . GLY A 1 98 ? 6.104 7.022 -32.680 1.00 57.34 98 GLY A O 1
ATOM 758 N N . THR A 1 99 ? 6.962 6.352 -34.658 1.00 44.41 99 THR A N 1
ATOM 759 C CA . THR A 1 99 ? 7.282 7.645 -35.293 1.00 44.41 99 THR A CA 1
ATOM 760 C C . THR A 1 99 ? 8.525 8.363 -34.761 1.00 44.41 99 THR A C 1
ATOM 762 O O . THR A 1 99 ? 8.571 8.900 -33.661 1.00 44.41 99 THR A O 1
ATOM 765 N N . GLY A 1 100 ? 9.562 8.395 -35.602 1.00 51.78 100 GLY A N 1
ATOM 766 C CA . GLY A 1 100 ? 10.722 9.242 -35.383 1.00 51.78 100 GLY A CA 1
ATOM 767 C C . GLY A 1 100 ? 10.351 10.709 -35.554 1.00 51.78 100 GLY A C 1
ATOM 768 O O . GLY A 1 100 ? 10.239 11.181 -36.678 1.00 51.78 100 GLY A O 1
ATOM 769 N N . THR A 1 101 ? 10.236 11.431 -34.447 1.00 40.88 101 THR A N 1
ATOM 770 C CA . THR A 1 101 ? 10.467 12.877 -34.392 1.00 40.88 101 THR A CA 1
ATOM 771 C C . THR A 1 101 ? 11.129 13.208 -33.062 1.00 40.88 101 THR A C 1
ATOM 773 O O . THR A 1 101 ? 10.639 12.822 -32.002 1.00 40.88 101 THR A O 1
ATOM 776 N N . GLY A 1 102 ? 12.285 13.869 -33.151 1.00 42.75 102 GLY A N 1
ATOM 777 C CA . GLY A 1 102 ? 13.120 14.281 -32.029 1.00 42.75 102 GLY A CA 1
ATOM 778 C C . GLY A 1 102 ? 12.419 15.232 -31.060 1.00 42.75 102 GLY A C 1
ATOM 779 O O . GLY A 1 102 ? 11.367 15.795 -31.350 1.00 42.75 102 GLY A O 1
ATOM 780 N N . GLY A 1 103 ? 13.019 15.336 -29.877 1.00 41.62 103 GLY A N 1
ATOM 781 C CA . GLY A 1 103 ? 12.366 15.788 -28.658 1.00 41.62 103 GLY A CA 1
ATOM 782 C C . GLY A 1 103 ? 11.963 17.256 -28.593 1.00 41.62 103 GLY A C 1
ATOM 783 O O . GLY A 1 103 ? 12.483 18.110 -29.304 1.00 41.62 103 GLY A O 1
ATOM 784 N N . ALA A 1 104 ? 11.102 17.533 -27.615 1.00 35.72 104 ALA A N 1
ATOM 785 C CA . ALA A 1 104 ? 11.021 18.815 -26.934 1.00 35.72 104 ALA A CA 1
ATOM 786 C C . ALA A 1 104 ? 10.398 18.634 -25.536 1.00 35.72 104 ALA A C 1
ATOM 788 O O . ALA A 1 104 ? 9.278 18.157 -25.405 1.00 35.72 104 ALA A O 1
ATOM 789 N N . ALA A 1 105 ? 11.188 19.029 -24.534 1.00 37.31 105 ALA A N 1
ATOM 790 C CA . ALA A 1 105 ? 10.828 19.659 -23.262 1.00 37.31 105 ALA A CA 1
ATOM 791 C C . ALA A 1 105 ? 9.721 19.061 -22.365 1.00 37.31 105 ALA A C 1
ATOM 793 O O . ALA A 1 105 ? 8.532 19.222 -22.607 1.00 37.31 105 ALA A O 1
ATOM 794 N N . SER A 1 106 ? 10.141 18.614 -21.179 1.00 33.31 106 SER A N 1
ATOM 795 C CA . SER A 1 106 ? 9.443 18.955 -19.933 1.00 33.31 106 SER A CA 1
ATOM 796 C C . SER A 1 106 ? 10.480 19.339 -18.875 1.00 33.31 106 SER A C 1
ATOM 798 O O . SER A 1 106 ? 10.852 18.558 -17.998 1.00 33.31 106 SER A O 1
ATOM 800 N N . GLY A 1 107 ? 11.008 20.554 -19.019 1.00 39.34 107 GLY A N 1
ATOM 801 C CA . GLY A 1 107 ? 11.477 21.322 -17.879 1.00 39.34 107 GLY A CA 1
ATOM 802 C C . GLY A 1 107 ? 10.265 22.028 -17.291 1.00 39.34 107 GLY A C 1
ATOM 803 O O . GLY A 1 107 ? 9.906 23.099 -17.757 1.00 39.34 107 GLY A O 1
ATOM 804 N N . GLU A 1 108 ? 9.642 21.409 -16.296 1.00 34.81 108 GLU A N 1
ATOM 805 C CA . GLU A 1 108 ? 8.664 22.038 -15.407 1.00 34.81 108 GLU A CA 1
ATOM 806 C C . GLU A 1 108 ? 9.083 21.680 -13.983 1.00 34.81 108 GLU A C 1
ATOM 808 O O . GLU A 1 108 ? 8.577 20.761 -13.342 1.00 34.81 108 GLU A O 1
ATOM 813 N N . ALA A 1 109 ? 10.118 22.376 -13.522 1.00 32.91 109 ALA A N 1
ATOM 814 C CA . ALA A 1 109 ? 10.391 22.521 -12.108 1.00 32.91 109 ALA A CA 1
ATOM 815 C C . ALA A 1 109 ? 9.585 23.730 -11.626 1.00 32.91 109 ALA A C 1
ATOM 817 O O . ALA A 1 109 ? 10.099 24.844 -11.588 1.00 32.91 109 ALA A O 1
ATOM 818 N N . GLU A 1 110 ? 8.320 23.502 -11.274 1.00 35.88 110 GLU A N 1
ATOM 819 C CA . GLU A 1 110 ? 7.531 24.448 -10.491 1.00 35.88 110 GLU A CA 1
ATOM 820 C C . GLU A 1 110 ? 7.092 23.779 -9.181 1.00 35.88 110 GLU A C 1
ATOM 822 O O . GLU A 1 110 ? 6.291 22.850 -9.147 1.00 35.88 110 GLU A O 1
ATOM 827 N N . ALA A 1 111 ? 7.743 24.244 -8.114 1.00 28.38 111 ALA A N 1
ATOM 828 C CA . ALA A 1 111 ? 7.286 24.357 -6.735 1.00 28.38 111 ALA A CA 1
ATOM 829 C C . ALA A 1 111 ? 6.482 23.204 -6.095 1.00 28.38 111 ALA A C 1
ATOM 831 O O . ALA A 1 111 ? 5.262 23.137 -6.185 1.00 28.38 111 ALA A O 1
ATOM 832 N N . ALA A 1 112 ? 7.163 22.456 -5.221 1.00 33.12 112 ALA A N 1
ATOM 833 C CA . ALA A 1 112 ? 6.690 22.262 -3.848 1.00 33.12 112 ALA A CA 1
ATOM 834 C C . ALA A 1 112 ? 7.855 21.827 -2.950 1.00 33.12 112 ALA A C 1
ATOM 836 O O . ALA A 1 112 ? 8.141 20.642 -2.781 1.00 33.12 112 ALA A O 1
ATOM 837 N N . SER A 1 113 ? 8.525 22.810 -2.353 1.00 41.44 113 SER A N 1
ATOM 838 C CA . SER A 1 113 ? 9.241 22.610 -1.097 1.00 41.44 113 SER A CA 1
ATOM 839 C C . SER A 1 113 ? 8.265 22.074 -0.043 1.00 41.44 113 SER A C 1
ATOM 841 O O . SER A 1 113 ? 7.272 22.751 0.230 1.00 41.44 113 SER A O 1
ATOM 843 N N . PRO A 1 114 ? 8.525 20.947 0.636 1.00 51.00 114 PRO A N 1
ATOM 844 C CA . PRO A 1 114 ? 8.082 20.820 2.009 1.00 51.00 114 PRO A CA 1
ATOM 845 C C . PRO A 1 114 ? 9.035 21.665 2.854 1.00 51.00 114 PRO A C 1
ATOM 847 O O . PRO A 1 114 ? 10.243 21.422 2.901 1.00 51.00 114 PRO A O 1
ATOM 850 N N . GLY A 1 115 ? 8.481 22.718 3.451 1.00 38.88 115 GLY A N 1
ATOM 851 C CA . GLY A 1 115 ? 9.179 23.533 4.423 1.00 38.88 115 GLY A CA 1
ATOM 852 C C . GLY A 1 115 ? 9.806 22.655 5.497 1.00 38.88 115 GLY A C 1
ATOM 853 O O . GLY A 1 115 ? 9.185 21.749 6.048 1.00 38.88 115 GLY A O 1
ATOM 854 N N . SER A 1 116 ? 11.062 22.960 5.779 1.00 41.47 116 SER A N 1
ATOM 855 C CA . SER A 1 116 ? 11.694 22.681 7.051 1.00 41.47 116 SER A CA 1
ATOM 856 C C . SER A 1 116 ? 10.829 23.268 8.166 1.00 41.47 116 SER A C 1
ATOM 858 O O . SER A 1 116 ? 10.861 24.475 8.419 1.00 41.47 116 SER A O 1
ATOM 860 N N . GLU A 1 117 ? 10.045 22.421 8.821 1.00 42.56 117 GLU A N 1
ATOM 861 C CA . GLU A 1 117 ? 9.493 22.731 10.130 1.00 42.56 117 GLU A CA 1
ATOM 862 C C . GLU A 1 117 ? 10.676 22.749 11.094 1.00 42.56 117 GLU A C 1
ATOM 864 O O . GLU A 1 117 ? 11.308 21.736 11.396 1.00 42.56 117 GLU A O 1
ATOM 869 N N . THR A 1 118 ? 11.027 23.959 11.499 1.00 43.22 118 THR A N 1
ATOM 870 C CA . THR A 1 118 ? 11.902 24.263 12.617 1.00 43.22 118 THR A CA 1
ATOM 871 C C . THR A 1 118 ? 11.595 23.374 13.815 1.00 43.22 118 THR A C 1
ATOM 873 O O . THR A 1 118 ? 10.484 23.341 14.336 1.00 43.22 118 THR A O 1
ATOM 876 N N . THR A 1 119 ? 12.651 22.715 14.270 1.00 50.56 119 THR A N 1
ATOM 877 C CA . THR A 1 119 ? 12.872 22.197 15.615 1.00 50.56 119 THR A CA 1
ATOM 878 C C . THR A 1 119 ? 12.167 23.022 16.703 1.00 50.56 119 THR A C 1
ATOM 880 O O . THR A 1 119 ? 12.589 24.137 17.010 1.00 50.56 119 THR A O 1
ATOM 883 N N . ALA A 1 120 ? 11.152 22.445 17.343 1.00 46.59 120 ALA A N 1
ATOM 884 C CA . ALA A 1 120 ? 10.702 22.824 18.679 1.00 46.59 120 ALA A CA 1
ATOM 885 C C . ALA A 1 120 ? 10.798 21.569 19.557 1.00 46.59 120 ALA A C 1
ATOM 887 O O . ALA A 1 120 ? 10.230 20.529 19.230 1.00 46.59 120 ALA A O 1
ATOM 888 N N . GLY A 1 121 ? 11.632 21.640 20.594 1.00 49.50 121 GLY A N 1
ATOM 889 C CA . GLY A 1 121 ? 12.017 20.492 21.406 1.00 49.50 121 GLY A CA 1
ATOM 890 C C . GLY A 1 121 ? 10.876 19.909 22.234 1.00 49.50 121 GLY A C 1
ATOM 891 O O . GLY A 1 121 ? 10.041 20.645 22.748 1.00 49.50 121 GLY A O 1
ATOM 892 N N . ASP A 1 122 ? 10.921 18.594 22.441 1.00 44.81 122 ASP A N 1
ATOM 893 C CA . ASP A 1 122 ? 10.321 17.980 23.619 1.00 44.81 122 ASP A CA 1
ATOM 894 C C . ASP A 1 122 ? 11.447 17.389 24.469 1.00 44.81 122 ASP A C 1
ATOM 896 O O . ASP A 1 122 ? 12.278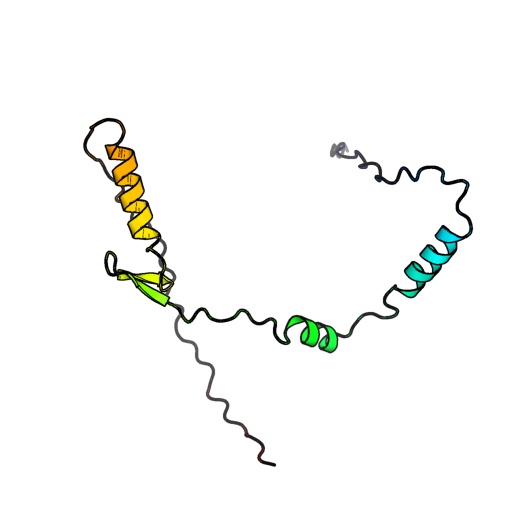 16.583 24.040 1.00 44.81 122 ASP A O 1
ATOM 900 N N . THR A 1 123 ? 11.555 17.957 25.658 1.00 62.00 123 THR A N 1
ATOM 901 C CA . THR A 1 123 ? 12.594 17.726 26.644 1.00 62.00 123 THR A CA 1
ATOM 902 C C . THR A 1 123 ? 12.640 16.275 27.095 1.00 62.00 123 THR A C 1
ATOM 904 O O . THR A 1 123 ? 11.636 15.682 27.469 1.00 62.00 123 THR A O 1
ATOM 907 N N . ARG A 1 124 ? 13.868 15.764 27.174 1.00 50.25 124 ARG A N 1
ATOM 908 C CA . ARG A 1 124 ? 14.341 14.662 28.018 1.00 50.25 124 ARG A CA 1
ATOM 909 C C . ARG A 1 124 ? 13.547 14.535 29.338 1.00 50.25 124 ARG A C 1
ATOM 911 O O . ARG A 1 124 ? 13.939 15.090 30.359 1.00 50.25 124 ARG A O 1
ATOM 918 N N . GLY A 1 125 ? 12.468 13.758 29.322 1.00 48.69 125 GLY A N 1
ATOM 919 C CA . GLY A 1 125 ? 11.715 13.329 30.498 1.00 48.69 125 GLY A CA 1
ATOM 920 C C . GLY A 1 125 ? 12.285 12.032 31.057 1.00 48.69 125 GLY A C 1
ATOM 921 O O . GLY A 1 125 ? 11.735 10.955 30.852 1.00 48.69 125 GLY A O 1
ATOM 922 N N . SER A 1 126 ? 13.416 12.140 31.750 1.00 60.72 126 SER A N 1
ATOM 923 C CA . SER A 1 126 ? 13.920 11.102 32.647 1.00 60.72 126 SER A CA 1
ATOM 924 C C . SER A 1 126 ? 12.900 10.851 33.762 1.00 60.72 126 SER A C 1
ATOM 926 O O . SER A 1 126 ? 12.761 11.685 34.653 1.00 60.72 126 SER A O 1
ATOM 928 N N . SER A 1 127 ? 12.227 9.699 33.765 1.00 59.34 127 SER A N 1
ATOM 929 C CA . SER A 1 127 ? 11.692 9.128 35.007 1.00 59.34 127 SER A CA 1
ATOM 930 C C . SER A 1 127 ? 11.574 7.603 34.926 1.00 59.34 127 SER A C 1
ATOM 932 O O . SER A 1 127 ? 10.752 7.060 34.199 1.00 59.34 127 SER A O 1
ATOM 934 N N . GLY A 1 128 ? 12.450 6.940 35.688 1.00 51.91 128 GLY A N 1
ATOM 935 C CA . GLY A 1 128 ? 12.194 5.690 36.407 1.00 51.91 128 GLY A CA 1
ATOM 936 C C . GLY A 1 128 ? 11.826 4.453 35.593 1.00 51.91 128 GLY A C 1
ATOM 937 O O . GLY A 1 128 ? 10.654 4.172 35.379 1.00 51.91 128 GLY A O 1
ATOM 938 N N . HIS A 1 129 ? 12.827 3.634 35.279 1.00 59.47 129 HIS A N 1
ATOM 939 C CA . HIS A 1 129 ? 12.640 2.194 35.101 1.00 59.47 129 HIS A CA 1
ATOM 940 C C . HIS A 1 129 ? 12.427 1.586 36.505 1.00 59.47 129 HIS A C 1
ATOM 942 O O . HIS A 1 129 ? 13.350 1.681 37.318 1.00 59.47 129 HIS A O 1
ATOM 948 N N . PRO A 1 130 ? 11.253 1.034 36.869 1.00 64.94 130 PRO A N 1
ATOM 949 C CA . PRO A 1 130 ? 11.121 0.341 38.142 1.00 64.94 130 PRO A CA 1
ATOM 950 C C . PRO A 1 130 ? 11.751 -1.049 38.019 1.00 64.94 130 PRO A C 1
ATOM 952 O O . PRO A 1 130 ? 11.214 -1.928 37.350 1.00 64.94 130 PRO A O 1
ATOM 955 N N . SER A 1 131 ? 12.896 -1.232 38.673 1.00 58.56 131 SER A N 1
ATOM 956 C CA . SER A 1 131 ? 13.403 -2.554 39.032 1.00 58.56 131 SER A CA 1
ATOM 957 C C . SER A 1 131 ? 12.557 -3.114 40.174 1.00 58.56 131 SER A C 1
ATOM 959 O O . SER A 1 131 ? 12.601 -2.566 41.274 1.00 58.56 131 SER A O 1
ATOM 961 N N . ILE A 1 132 ? 11.815 -4.187 39.902 1.00 54.22 132 ILE A N 1
ATOM 962 C CA . ILE A 1 132 ? 11.535 -5.329 40.790 1.00 54.22 132 ILE A CA 1
ATOM 963 C C . ILE A 1 132 ? 11.397 -6.550 39.884 1.00 54.22 132 ILE A C 1
ATOM 965 O O . ILE A 1 132 ? 10.678 -6.436 38.865 1.00 54.22 132 ILE A O 1
#

Secondary structure (DSSP, 8-state):
---------------S------TT-TTHHHHHHHHHHHTS-SSPPPHHHHHHHHHTT-SPPP---EEE-TTT--EEETTS--HHHHHHHHHHHHHHHS----------------------------------

Radius of gyration: 31.7 Å; chains: 1; bounding box: 68×61×76 Å

Sequence (132 aa):
MSSLAWQAIARPREPFFAFPALAGLPSVLSQLWDSVLRAVPKKKQSHSRKRMRQLAGKALPDVIALSECPGCGGVKRSHHLCPRCVNEIREMWKAGVGTGTGGAASGEAEAASPGSETTAGDTRGSSGHPSI

InterPro domains:
  IPR002677 Large ribosomal subunit protein bL32 [MF_00340] (39-92)
  IPR002677 Large ribosomal subunit protein bL32 [PF01783] (39-93)
  IPR002677 Large ribosomal subunit protein bL32 [TIGR01031] (39-86)
  IPR011332 Zinc-binding ribosomal protein [SSF57829] (37-92)
  IPR051991 Mitochondrial ribosomal protein bL32 [PTHR21026] (31-93)

Organism: NCBI:txid1043628